Protein AF-A0A7S3HI79-F1 (afdb_monomer_lite)

Organism: NCBI:txid89044

Foldseek 3Di:
DPDDADAEEAEDAFDADPPLVRLVVVLVVVCVVCVVDQKYKYKDFSNDDCVRNNDDDDDPQKDWLCCVAPVPDQQFPDFPVLDPCCVVPPPPCVVVRDGGNRITIIIRHDRDDRDDDDDDSDDPDPVVD

Structure (mmCIF, N/CA/C/O backbone):
data_AF-A0A7S3HI79-F1
#
_entry.id   AF-A0A7S3HI79-F1
#
loop_
_atom_site.group_PDB
_atom_site.id
_atom_site.type_symbol
_atom_site.label_atom_id
_atom_site.label_alt_id
_atom_site.label_comp_id
_atom_site.label_asym_id
_atom_site.label_entity_id
_atom_site.label_seq_id
_atom_site.pdbx_PDB_ins_code
_atom_site.Cartn_x
_atom_site.Cartn_y
_atom_site.Cartn_z
_atom_site.occupancy
_atom_site.B_iso_or_equiv
_atom_site.auth_seq_id
_atom_site.auth_comp_id
_atom_site.auth_asym_id
_atom_site.auth_atom_id
_atom_site.pdbx_PDB_model_num
ATOM 1 N N . PRO A 1 1 ? -26.432 -6.957 21.281 1.00 47.97 1 PRO A N 1
ATOM 2 C CA . PRO A 1 1 ? -24.962 -7.167 21.303 1.00 47.97 1 PRO A CA 1
ATOM 3 C C . PRO A 1 1 ? -24.249 -5.862 20.936 1.00 47.97 1 PRO A C 1
ATOM 5 O O . PRO A 1 1 ? -24.736 -5.187 20.030 1.00 47.97 1 PRO A O 1
ATOM 8 N N . PRO A 1 2 ? -23.160 -5.466 21.616 1.00 68.19 2 PRO A N 1
ATOM 9 C CA . PRO A 1 2 ? -22.319 -4.408 21.069 1.00 68.19 2 PRO A CA 1
ATOM 10 C C . PRO A 1 2 ? -21.862 -4.851 19.670 1.00 68.19 2 PRO A C 1
ATOM 12 O O . PRO A 1 2 ? -21.496 -6.011 19.477 1.00 68.19 2 PRO A O 1
ATOM 15 N N . GLY A 1 3 ? -22.013 -3.969 18.681 1.00 85.12 3 GLY A N 1
ATOM 16 C CA . GLY A 1 3 ? -21.559 -4.230 17.316 1.00 85.12 3 GLY A CA 1
ATOM 17 C C . GLY A 1 3 ? -20.039 -4.382 17.256 1.00 85.12 3 GLY A C 1
ATOM 18 O O . GLY A 1 3 ? -19.339 -4.083 18.224 1.00 85.12 3 GLY A O 1
ATOM 19 N N . LEU A 1 4 ? -19.530 -4.845 16.114 1.00 91.12 4 LEU A N 1
ATOM 20 C CA . LEU A 1 4 ? -18.088 -4.862 15.869 1.00 91.12 4 LEU A CA 1
ATOM 21 C C . LEU A 1 4 ? -17.512 -3.434 15.974 1.00 91.12 4 LEU A C 1
ATOM 23 O O . LEU A 1 4 ? -18.202 -2.482 15.587 1.00 91.12 4 LEU A O 1
ATOM 27 N N . PRO A 1 5 ? -16.274 -3.261 16.476 1.00 93.94 5 PRO A N 1
ATOM 28 C CA . PRO A 1 5 ? -15.607 -1.961 16.487 1.00 93.94 5 PRO A CA 1
ATOM 29 C C . PRO A 1 5 ? -15.560 -1.343 15.078 1.00 93.94 5 PRO A C 1
ATOM 31 O O . PRO A 1 5 ? -15.353 -2.077 14.111 1.00 93.94 5 PRO A O 1
ATOM 34 N N . PRO A 1 6 ? -15.744 -0.021 14.913 1.00 95.12 6 PRO A N 1
ATOM 35 C CA . PRO A 1 6 ? -15.688 0.606 13.595 1.00 95.12 6 PRO A CA 1
ATOM 36 C C . PRO A 1 6 ? -14.347 0.354 12.898 1.00 95.12 6 PRO A C 1
ATOM 38 O O . PRO A 1 6 ? -13.299 0.512 13.515 1.00 95.12 6 PRO A O 1
ATOM 41 N N . LEU A 1 7 ? -14.389 0.018 11.608 1.00 96.62 7 LEU A N 1
ATOM 42 C CA . LEU A 1 7 ? -13.209 -0.159 10.762 1.00 96.62 7 LEU A CA 1
ATOM 43 C C . LEU A 1 7 ? -13.266 0.836 9.602 1.00 96.62 7 LEU A C 1
ATOM 45 O O . LEU A 1 7 ? -14.241 0.862 8.851 1.00 96.62 7 LEU A O 1
ATOM 49 N N . VAL A 1 8 ? -12.230 1.663 9.466 1.00 98.12 8 VAL A N 1
ATOM 50 C CA . VAL A 1 8 ? -12.133 2.661 8.394 1.00 98.12 8 VAL A CA 1
ATOM 51 C C . VAL A 1 8 ? -11.353 2.083 7.221 1.00 98.12 8 VAL A C 1
ATOM 53 O O . VAL A 1 8 ? -10.229 1.618 7.388 1.00 98.12 8 VAL A O 1
ATOM 56 N N . PHE A 1 9 ? -11.925 2.178 6.024 1.00 98.06 9 PHE A N 1
ATOM 57 C CA . PHE A 1 9 ? -11.232 1.881 4.775 1.00 98.06 9 PHE A CA 1
ATOM 58 C C . PHE A 1 9 ? -10.948 3.176 4.025 1.00 98.06 9 PHE A C 1
ATOM 60 O O . PHE A 1 9 ? -11.833 4.018 3.864 1.00 98.06 9 PHE A O 1
ATOM 67 N N . ALA A 1 10 ? -9.715 3.325 3.561 1.00 98.19 10 ALA A N 1
ATOM 68 C CA . ALA A 1 10 ? -9.289 4.433 2.727 1.00 98.19 10 ALA A CA 1
ATOM 69 C C . ALA A 1 10 ? -8.537 3.902 1.513 1.00 98.19 10 ALA A C 1
ATOM 71 O O . ALA A 1 10 ? -7.824 2.901 1.600 1.00 98.19 10 ALA A O 1
ATOM 72 N N . THR A 1 11 ? -8.660 4.611 0.395 1.00 98.50 11 THR A N 1
ATOM 73 C CA . THR A 1 11 ? -7.850 4.330 -0.782 1.00 98.50 11 THR A CA 1
ATOM 74 C C . THR A 1 11 ? -7.342 5.591 -1.448 1.00 98.50 11 THR A C 1
ATOM 76 O O . THR A 1 11 ? -7.931 6.666 -1.321 1.00 98.50 11 THR A O 1
ATOM 79 N N . SER A 1 12 ? -6.214 5.453 -2.129 1.00 97.94 12 SER A N 1
ATOM 80 C CA . SER A 1 12 ? -5.606 6.501 -2.929 1.00 97.94 12 SER A CA 1
ATOM 81 C C . SER A 1 12 ? -4.736 5.889 -4.012 1.00 97.94 12 SER A C 1
ATOM 83 O O . SER A 1 12 ? -4.134 4.839 -3.798 1.00 97.94 12 SER A O 1
ATOM 85 N N . HIS A 1 13 ? -4.603 6.618 -5.111 1.00 98.44 13 HIS A N 1
ATOM 86 C CA . HIS A 1 13 ? -3.525 6.452 -6.069 1.00 98.44 13 HIS A CA 1
ATOM 87 C C . HIS A 1 13 ? -2.565 7.628 -5.845 1.00 98.44 13 HIS A C 1
ATOM 89 O O . HIS A 1 13 ? -2.913 8.772 -6.142 1.00 98.44 13 HIS A O 1
ATOM 95 N N . LEU A 1 14 ? -1.415 7.378 -5.213 1.00 98.00 14 LEU A N 1
ATOM 96 C CA . LEU A 1 14 ? -0.422 8.426 -4.959 1.00 98.00 14 LEU A CA 1
ATOM 97 C C . LEU A 1 14 ? 0.283 8.828 -6.257 1.00 98.00 14 LEU A C 1
ATOM 99 O O . LEU A 1 14 ? 0.314 8.071 -7.223 1.00 98.00 14 LEU A O 1
ATOM 103 N N . GLU A 1 15 ? 0.888 10.012 -6.259 1.00 97.81 15 GLU A N 1
ATOM 104 C CA . GLU A 1 15 ? 1.522 10.592 -7.442 1.00 97.81 15 GLU A CA 1
ATOM 105 C C . GLU A 1 15 ? 2.528 9.630 -8.093 1.00 97.81 15 GLU A C 1
ATOM 107 O O . GLU A 1 15 ? 3.445 9.129 -7.434 1.00 97.81 15 GLU A O 1
ATOM 112 N N . SER A 1 16 ? 2.379 9.400 -9.396 1.00 93.94 16 SER A N 1
ATOM 113 C CA . SER A 1 16 ? 3.208 8.466 -10.160 1.00 93.94 16 SER A CA 1
ATOM 114 C C . SER A 1 16 ? 4.581 9.044 -10.528 1.00 93.94 16 SER A C 1
ATOM 116 O O . SER A 1 16 ? 4.875 10.224 -10.321 1.00 93.94 16 SER A O 1
ATOM 118 N N . LEU A 1 17 ? 5.439 8.203 -11.116 1.00 88.56 17 LEU A N 1
ATOM 119 C CA . LEU A 1 17 ? 6.716 8.599 -11.733 1.00 88.56 17 LEU A CA 1
ATOM 120 C C . LEU A 1 17 ? 7.697 9.293 -10.759 1.00 88.56 17 LEU A C 1
ATOM 122 O O . LEU A 1 17 ? 7.693 9.039 -9.553 1.00 88.56 17 LEU A O 1
ATOM 126 N N . ASP A 1 18 ? 8.589 10.147 -11.270 1.00 86.50 18 ASP A N 1
ATOM 127 C CA . ASP A 1 18 ? 9.662 10.805 -10.510 1.00 86.50 18 ASP A CA 1
ATOM 128 C C . ASP A 1 18 ? 9.157 12.006 -9.679 1.00 86.50 18 ASP A C 1
ATOM 130 O O . ASP A 1 18 ? 9.492 13.178 -9.893 1.00 86.50 18 ASP A O 1
ATOM 134 N N . ARG A 1 19 ? 8.251 11.710 -8.740 1.00 94.12 19 ARG A N 1
ATOM 135 C CA . ARG A 1 19 ? 7.574 12.676 -7.862 1.00 94.12 19 ARG A CA 1
ATOM 136 C C . ARG A 1 19 ? 7.605 12.254 -6.391 1.00 94.12 19 ARG A C 1
ATOM 138 O O . ARG A 1 19 ? 6.689 12.554 -5.628 1.00 94.12 19 ARG A O 1
ATOM 145 N N . ALA A 1 20 ? 8.709 11.650 -5.944 1.00 93.94 20 ALA A N 1
ATOM 146 C CA . ALA A 1 20 ? 8.870 11.135 -4.578 1.00 93.94 20 ALA A CA 1
ATOM 147 C C . ALA A 1 20 ? 8.560 12.164 -3.466 1.00 93.94 20 ALA A C 1
ATOM 149 O O . ALA A 1 20 ? 8.032 11.814 -2.412 1.00 93.94 20 ALA A O 1
ATOM 150 N N . LYS A 1 21 ? 8.860 13.455 -3.684 1.00 94.56 21 LYS A N 1
ATOM 151 C CA . LYS A 1 21 ? 8.504 14.528 -2.733 1.00 94.56 21 LYS A CA 1
ATOM 152 C C . LYS A 1 21 ? 6.989 14.680 -2.573 1.00 94.56 21 LYS A C 1
ATOM 154 O O . LYS A 1 21 ? 6.523 14.756 -1.442 1.00 94.56 21 LYS A O 1
ATOM 159 N N . VAL A 1 22 ? 6.248 14.665 -3.682 1.00 96.56 22 VAL A N 1
ATOM 160 C CA . VAL A 1 22 ? 4.783 14.785 -3.691 1.00 96.56 22 VAL A CA 1
ATOM 161 C C . VAL A 1 22 ? 4.156 13.565 -3.021 1.00 96.56 22 VAL A C 1
ATOM 163 O O . VAL A 1 22 ? 3.331 13.732 -2.127 1.00 96.56 22 VAL A O 1
ATOM 166 N N . ARG A 1 23 ? 4.627 12.349 -3.339 1.00 96.81 23 ARG A N 1
ATOM 167 C CA . ARG A 1 23 ? 4.182 11.127 -2.646 1.00 96.81 23 ARG A CA 1
ATOM 168 C C . ARG A 1 23 ? 4.362 11.221 -1.135 1.00 96.81 23 ARG A C 1
ATOM 170 O O . ARG A 1 23 ? 3.431 10.936 -0.392 1.00 96.81 23 ARG A O 1
ATOM 177 N N . ARG A 1 24 ? 5.525 11.677 -0.651 1.00 95.56 24 ARG A N 1
ATOM 178 C CA . ARG A 1 24 ? 5.762 11.849 0.796 1.00 95.56 24 ARG A CA 1
ATOM 179 C C . ARG A 1 24 ? 4.813 12.860 1.439 1.00 95.56 24 ARG A C 1
ATOM 181 O O . ARG A 1 24 ? 4.388 12.657 2.575 1.00 95.56 24 ARG A O 1
ATOM 188 N N . GLU A 1 25 ? 4.475 13.939 0.740 1.00 96.88 25 GLU A N 1
ATOM 189 C CA . GLU A 1 25 ? 3.500 14.923 1.221 1.00 96.88 25 GLU A CA 1
ATOM 190 C C . GLU A 1 25 ? 2.084 14.340 1.280 1.00 96.88 25 GLU A C 1
ATOM 192 O O . GLU A 1 25 ? 1.418 14.499 2.304 1.00 96.88 25 GLU A O 1
ATOM 197 N N . GLN A 1 26 ? 1.669 13.597 0.250 1.00 97.81 26 GLN A N 1
ATOM 198 C CA . GLN A 1 26 ? 0.389 12.884 0.217 1.00 97.81 26 GLN A CA 1
ATOM 199 C C . GLN A 1 26 ? 0.307 11.816 1.317 1.00 97.81 26 GLN A C 1
ATOM 201 O O . GLN A 1 26 ? -0.702 11.724 2.013 1.00 97.81 26 GLN A O 1
ATOM 206 N N . MET A 1 27 ? 1.388 11.060 1.545 1.00 97.50 27 MET A N 1
ATOM 207 C CA . MET A 1 27 ? 1.493 10.111 2.657 1.00 97.50 27 MET A CA 1
ATOM 208 C C . MET A 1 27 ? 1.311 10.806 4.003 1.00 97.50 27 MET A C 1
ATOM 210 O O . MET A 1 27 ? 0.508 10.369 4.825 1.00 97.50 27 MET A O 1
ATOM 214 N N . ARG A 1 28 ? 2.030 11.913 4.227 1.00 97.38 28 ARG A N 1
ATOM 215 C CA . ARG A 1 28 ? 1.918 12.704 5.458 1.00 97.38 28 ARG A CA 1
A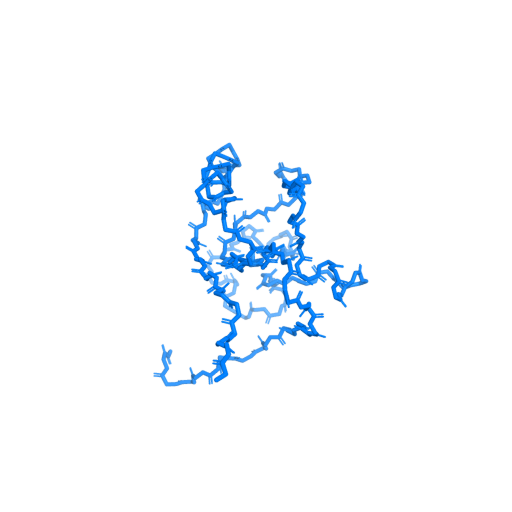TOM 216 C C . ARG A 1 28 ? 0.488 13.197 5.674 1.00 97.38 28 ARG A C 1
ATOM 218 O O . ARG A 1 28 ? -0.008 13.125 6.795 1.00 97.38 28 ARG A O 1
ATOM 225 N N . GLU A 1 29 ? -0.167 13.691 4.627 1.00 97.94 29 GLU A N 1
ATOM 226 C CA . GLU A 1 29 ? -1.557 14.137 4.707 1.00 97.94 29 GLU A CA 1
ATOM 227 C C . GLU A 1 29 ? -2.512 12.977 5.016 1.00 97.94 29 GLU A C 1
ATOM 229 O O . GLU A 1 29 ? -3.325 13.088 5.935 1.00 97.94 29 GLU A O 1
ATOM 234 N N . GLY A 1 30 ? -2.388 11.852 4.309 1.00 97.75 30 GLY A N 1
ATOM 235 C CA . GLY A 1 30 ? -3.234 10.680 4.523 1.00 97.75 30 GLY A CA 1
ATOM 236 C C . GLY A 1 30 ? -3.083 10.101 5.929 1.00 97.75 30 GLY A C 1
ATOM 237 O O . GLY A 1 30 ? -4.081 9.934 6.629 1.00 97.75 30 GLY A O 1
ATOM 238 N N . PHE A 1 31 ? -1.852 9.908 6.415 1.00 98.00 31 PHE A N 1
ATOM 239 C CA . PHE A 1 31 ? -1.624 9.473 7.797 1.00 98.00 31 PHE A CA 1
ATOM 240 C C . PHE A 1 31 ? -2.121 10.491 8.825 1.00 98.00 31 PHE A C 1
ATOM 242 O O . PHE A 1 31 ? -2.642 10.094 9.865 1.00 98.00 31 PHE A O 1
ATOM 249 N N . GLY A 1 32 ? -1.997 11.792 8.547 1.00 97.62 32 GLY A N 1
ATOM 250 C CA . GLY A 1 32 ? -2.531 12.845 9.411 1.00 97.62 32 GLY A CA 1
ATOM 251 C C . GLY A 1 32 ? -4.057 12.792 9.525 1.00 97.62 32 GLY A C 1
ATOM 252 O O . GLY A 1 32 ? -4.594 12.900 10.625 1.00 97.62 32 GLY A O 1
ATOM 253 N N . ARG A 1 33 ? -4.756 12.571 8.405 1.00 96.94 33 ARG A N 1
ATOM 254 C CA . ARG A 1 33 ? -6.225 12.467 8.355 1.00 96.94 33 ARG A CA 1
ATOM 255 C C . ARG A 1 33 ? -6.744 11.179 8.991 1.00 96.94 33 ARG A C 1
ATOM 257 O O . ARG A 1 33 ? -7.748 11.210 9.694 1.00 96.94 33 ARG A O 1
ATOM 264 N N . LEU A 1 34 ? -6.068 10.058 8.748 1.00 97.88 34 LEU A N 1
ATOM 265 C CA . LEU A 1 34 ? -6.492 8.732 9.207 1.00 97.88 34 LEU A CA 1
ATOM 266 C C . LEU A 1 34 ? -6.008 8.401 10.625 1.00 97.88 34 LEU A C 1
ATOM 268 O O . LEU A 1 34 ? -6.541 7.506 11.275 1.00 97.88 34 LEU A O 1
ATOM 272 N N . GLY A 1 35 ? -5.001 9.118 11.127 1.00 94.38 35 GLY A N 1
ATOM 273 C CA . GLY A 1 35 ? -4.317 8.802 12.378 1.00 94.38 35 GLY A CA 1
ATOM 274 C C . GLY A 1 35 ? -5.188 8.869 13.635 1.00 94.38 35 GLY A C 1
ATOM 275 O O . GLY A 1 35 ? -4.813 8.264 14.640 1.00 94.38 35 GLY A O 1
ATOM 276 N N . THR A 1 36 ? -6.337 9.549 13.596 1.00 94.62 36 THR A N 1
ATOM 277 C CA . THR A 1 36 ? -7.280 9.651 14.726 1.00 94.62 36 THR A CA 1
ATOM 278 C C . THR A 1 36 ? -8.158 8.411 14.898 1.00 94.62 36 THR A C 1
ATOM 280 O O . THR A 1 36 ? -8.631 8.162 16.004 1.00 94.62 36 THR A O 1
ATOM 283 N N . ALA A 1 37 ? -8.348 7.608 13.849 1.00 96.75 37 ALA A N 1
ATOM 284 C CA . ALA A 1 37 ? -9.099 6.360 13.934 1.00 96.75 37 ALA A CA 1
ATOM 285 C C . ALA A 1 37 ? -8.269 5.252 14.610 1.00 96.75 37 ALA A C 1
ATOM 287 O O . ALA A 1 37 ? -7.035 5.250 14.555 1.0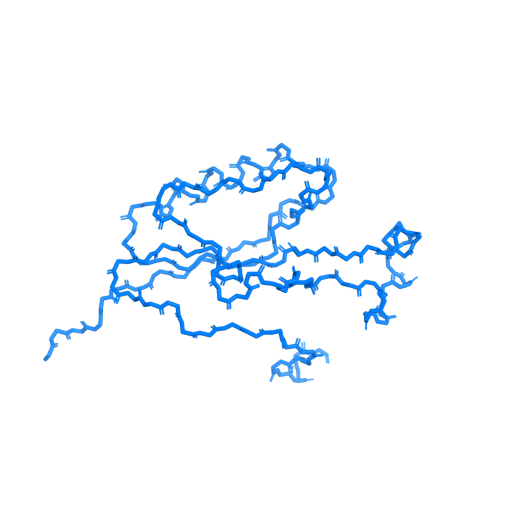0 96.75 37 ALA A O 1
ATOM 288 N N . HIS A 1 38 ? -8.947 4.320 15.285 1.00 96.19 38 HIS A N 1
ATOM 289 C CA . HIS A 1 38 ? -8.302 3.209 15.996 1.00 96.19 38 HIS A CA 1
ATOM 290 C C . HIS A 1 38 ? -7.961 2.041 15.069 1.00 96.19 38 HIS A C 1
ATOM 292 O O . HIS A 1 38 ? -6.859 1.503 15.161 1.00 96.19 38 HIS A O 1
ATOM 298 N N . ASP A 1 39 ? -8.879 1.712 14.161 1.00 98.06 39 ASP A N 1
ATOM 299 C CA . ASP A 1 39 ? -8.761 0.612 13.213 1.00 98.06 39 ASP A CA 1
ATOM 300 C C . ASP A 1 39 ? -8.928 1.149 11.788 1.00 98.06 39 ASP A C 1
ATOM 302 O O . ASP A 1 39 ? -9.981 1.685 11.426 1.00 98.06 39 ASP A O 1
ATOM 306 N N . VAL A 1 40 ? -7.867 1.046 10.989 1.00 98.56 40 VAL A N 1
ATOM 307 C CA . VAL A 1 40 ? -7.789 1.593 9.635 1.00 98.56 40 VAL A CA 1
ATOM 308 C C . VAL A 1 40 ? -7.072 0.628 8.706 1.00 98.56 40 VAL A C 1
ATOM 310 O O . VAL A 1 40 ? -5.991 0.136 9.028 1.00 98.56 40 VAL A O 1
ATOM 313 N N . VAL A 1 41 ? -7.631 0.448 7.514 1.00 98.50 41 VAL A N 1
ATOM 314 C CA . VAL A 1 41 ? -6.941 -0.100 6.347 1.00 98.50 41 VAL A CA 1
ATOM 315 C C . VAL A 1 41 ? -6.848 1.004 5.301 1.00 98.50 41 VAL A C 1
ATOM 317 O O . VAL A 1 41 ? -7.864 1.464 4.783 1.00 98.50 41 VAL A O 1
ATOM 320 N N . TRP A 1 42 ? -5.630 1.432 4.987 1.00 98.62 42 TRP A N 1
ATOM 321 C CA . TRP A 1 42 ? -5.359 2.305 3.851 1.00 98.62 42 TRP A CA 1
ATOM 322 C C . TRP A 1 42 ? -4.646 1.508 2.765 1.00 98.62 42 TRP A C 1
ATOM 324 O O . TRP A 1 42 ? -3.544 1.008 2.990 1.00 98.62 42 TRP A O 1
ATOM 334 N N . CYS A 1 43 ? -5.279 1.365 1.602 1.00 98.25 43 CYS A N 1
ATOM 335 C CA . CYS A 1 43 ? -4.742 0.574 0.502 1.00 98.25 43 CYS A CA 1
ATOM 336 C C . CYS A 1 43 ? -4.840 1.256 -0.863 1.00 98.25 43 CYS A C 1
ATOM 338 O O . CYS A 1 43 ? -5.654 2.151 -1.074 1.00 98.25 43 CYS A O 1
ATOM 340 N N . GLY A 1 44 ? -4.015 0.816 -1.805 1.00 98.06 44 GLY A N 1
ATOM 341 C CA . GLY A 1 44 ? -4.027 1.289 -3.188 1.00 98.06 44 GLY A CA 1
ATOM 342 C C . GLY A 1 44 ? -2.624 1.423 -3.759 1.00 98.06 44 GLY A C 1
ATOM 343 O O . GLY A 1 44 ? -1.641 1.066 -3.100 1.00 98.06 44 GLY A O 1
ATOM 344 N N . ASP A 1 45 ? -2.558 1.961 -4.972 1.00 98.25 45 ASP A N 1
ATOM 345 C CA . ASP A 1 45 ? -1.309 2.210 -5.678 1.00 98.25 45 ASP A CA 1
ATOM 346 C C . ASP A 1 45 ? -0.563 3.383 -5.028 1.00 98.25 45 ASP A C 1
ATOM 348 O O . ASP A 1 45 ? -0.960 4.552 -5.093 1.00 98.25 45 ASP A O 1
ATOM 352 N N . THR A 1 46 ? 0.540 3.063 -4.361 1.00 98.00 46 THR A N 1
ATOM 353 C CA . THR A 1 46 ? 1.391 4.062 -3.721 1.00 98.00 46 THR A CA 1
ATOM 354 C C . THR A 1 46 ? 2.397 4.681 -4.683 1.00 98.00 46 THR A C 1
ATOM 356 O O . THR A 1 46 ? 3.005 5.690 -4.336 1.00 98.00 46 THR A O 1
ATOM 359 N N . ASN A 1 47 ? 2.631 4.086 -5.854 1.00 97.50 47 ASN A N 1
ATOM 360 C CA . ASN A 1 47 ? 3.714 4.435 -6.772 1.00 97.50 47 ASN A CA 1
ATOM 361 C C . ASN A 1 47 ? 5.112 4.508 -6.119 1.00 97.50 47 ASN A C 1
ATOM 363 O O . ASN A 1 47 ? 6.055 5.050 -6.702 1.00 97.50 47 ASN A O 1
ATOM 367 N N . ILE A 1 48 ? 5.278 3.971 -4.904 1.00 96.38 48 ILE A N 1
ATOM 368 C CA . ILE A 1 48 ? 6.544 4.022 -4.177 1.00 96.38 48 ILE A CA 1
ATOM 369 C C . ILE A 1 48 ? 7.471 2.947 -4.724 1.00 96.38 48 ILE A C 1
ATOM 371 O O . ILE A 1 48 ? 7.218 1.746 -4.596 1.00 96.38 48 ILE A O 1
ATOM 375 N N . ASN A 1 49 ? 8.603 3.394 -5.252 1.00 93.69 49 ASN A N 1
ATOM 376 C CA . ASN A 1 49 ? 9.745 2.543 -5.535 1.00 93.69 49 ASN A CA 1
ATOM 377 C C . ASN A 1 49 ? 10.829 2.829 -4.491 1.00 93.69 49 ASN A C 1
ATOM 379 O O . ASN A 1 49 ? 11.506 3.846 -4.564 1.00 93.69 49 ASN A O 1
ATOM 383 N N . GLU A 1 50 ? 11.023 1.934 -3.521 1.00 92.25 50 GLU A N 1
ATOM 384 C CA . GLU A 1 50 ? 11.970 2.161 -2.414 1.00 92.25 50 GLU A CA 1
ATOM 385 C C . GLU A 1 50 ? 13.438 2.222 -2.865 1.00 92.25 50 GLU A C 1
ATOM 387 O O . GLU A 1 50 ? 14.275 2.770 -2.148 1.00 92.25 50 GLU A O 1
ATOM 392 N N . GLY A 1 51 ? 13.751 1.728 -4.069 1.00 89.88 51 GLY A N 1
ATOM 393 C CA . GLY A 1 51 ? 15.071 1.884 -4.680 1.00 89.88 51 GLY A CA 1
ATOM 394 C C . GLY A 1 51 ? 15.377 3.326 -5.101 1.00 89.88 51 GLY A C 1
ATOM 395 O O . GLY A 1 51 ? 16.536 3.733 -5.062 1.00 89.88 51 GLY A O 1
ATOM 396 N N . THR A 1 52 ? 14.357 4.110 -5.467 1.00 88.94 52 THR A N 1
ATOM 397 C CA . THR A 1 52 ? 14.500 5.524 -5.871 1.00 88.94 52 THR A CA 1
ATOM 398 C C . THR A 1 52 ? 14.031 6.496 -4.793 1.00 88.94 52 THR A C 1
ATOM 400 O O . THR A 1 52 ? 14.613 7.564 -4.611 1.00 88.94 52 THR A O 1
ATOM 403 N N . ASP A 1 53 ? 12.988 6.128 -4.055 1.00 91.75 53 ASP A N 1
ATOM 404 C CA . ASP A 1 53 ? 12.311 6.987 -3.085 1.00 91.75 53 ASP A CA 1
ATOM 405 C C . ASP A 1 53 ? 12.930 6.892 -1.685 1.00 91.75 53 ASP A C 1
ATOM 407 O O . ASP A 1 53 ? 12.704 7.778 -0.851 1.00 91.75 53 ASP A O 1
ATOM 411 N N . GLY A 1 54 ? 13.716 5.838 -1.445 1.00 90.44 54 GLY A N 1
ATOM 412 C CA . GLY A 1 54 ? 14.180 5.423 -0.128 1.00 90.44 54 GLY A CA 1
ATOM 413 C C . GLY A 1 54 ? 13.154 4.556 0.616 1.00 90.44 54 GLY A C 1
ATOM 414 O O . GLY A 1 54 ? 12.056 4.310 0.117 1.00 90.44 54 GLY A O 1
ATOM 415 N N . PRO A 1 55 ? 13.501 4.075 1.821 1.00 90.62 55 PRO A N 1
ATOM 416 C CA . PRO A 1 55 ? 12.647 3.178 2.592 1.00 90.62 55 PRO A CA 1
ATOM 417 C C . PRO A 1 55 ? 11.346 3.854 3.040 1.00 90.62 55 PRO A C 1
ATOM 419 O O . PRO A 1 55 ? 11.341 4.994 3.519 1.00 90.62 55 PRO A O 1
ATOM 422 N N . THR A 1 56 ? 10.242 3.114 2.965 1.00 91.44 56 THR A N 1
ATOM 423 C CA . THR A 1 56 ? 8.936 3.580 3.437 1.00 91.44 56 THR A CA 1
ATOM 424 C C . THR A 1 56 ? 8.906 3.591 4.960 1.00 91.44 56 THR A C 1
ATOM 426 O O . THR A 1 56 ? 8.975 2.548 5.605 1.00 91.44 56 THR A O 1
ATOM 429 N N . SER A 1 57 ? 8.775 4.776 5.555 1.00 92.19 57 SER A N 1
ATOM 430 C CA . SER A 1 57 ? 8.648 4.932 7.008 1.00 92.19 57 SER A CA 1
ATOM 431 C C . SER A 1 57 ? 7.190 5.162 7.395 1.00 92.19 57 SER A C 1
ATOM 433 O O . SER A 1 57 ? 6.603 6.181 7.029 1.00 92.19 57 SER A O 1
ATOM 435 N N . LEU A 1 58 ? 6.612 4.217 8.137 1.00 97.00 58 LEU A N 1
ATOM 436 C CA . LEU A 1 58 ? 5.245 4.316 8.645 1.00 97.00 58 LEU A CA 1
ATOM 437 C C . LEU A 1 58 ? 5.230 4.959 10.043 1.00 97.00 58 LEU A C 1
ATOM 439 O O . LEU A 1 58 ? 6.151 4.724 10.831 1.00 97.00 58 LEU A O 1
ATOM 443 N N . PRO A 1 59 ? 4.205 5.762 10.386 1.00 97.06 59 PRO A N 1
ATOM 444 C CA . PRO A 1 59 ? 4.041 6.272 11.744 1.00 97.06 59 PRO A CA 1
ATOM 445 C C . PRO A 1 59 ? 3.830 5.145 12.765 1.00 97.06 59 PRO A C 1
ATOM 447 O O . PRO A 1 59 ? 3.379 4.053 12.426 1.00 97.06 59 PRO A O 1
ATOM 450 N N . SER A 1 60 ? 4.083 5.431 14.044 1.00 95.88 60 SER A N 1
ATOM 451 C CA . SER A 1 60 ? 3.848 4.464 15.126 1.00 95.88 60 SER A CA 1
ATOM 452 C C . SER A 1 60 ? 2.407 3.932 15.128 1.00 95.88 60 SER A C 1
ATOM 454 O O . SER A 1 60 ? 1.451 4.686 14.931 1.00 95.88 60 SER A O 1
ATOM 456 N N . GLY A 1 61 ? 2.262 2.625 15.355 1.00 95.75 61 GLY A N 1
ATOM 457 C CA . GLY A 1 61 ? 0.980 1.915 15.342 1.00 95.75 61 GLY A CA 1
ATOM 458 C C . GLY A 1 61 ? 0.476 1.522 13.951 1.00 95.75 61 GLY A C 1
ATOM 459 O O . GLY A 1 61 ? -0.506 0.790 13.866 1.00 95.75 61 GLY A O 1
ATOM 460 N N . TRP A 1 62 ? 1.137 1.969 12.880 1.00 98.25 62 TRP A N 1
ATOM 461 C CA . TRP A 1 62 ? 0.886 1.493 11.523 1.00 98.25 62 TRP A CA 1
ATOM 462 C C . TRP A 1 62 ? 1.876 0.394 11.140 1.00 98.25 62 TRP A C 1
ATOM 464 O O . TRP A 1 62 ? 3.040 0.421 11.538 1.00 98.25 62 TRP A O 1
ATOM 474 N N . GLN A 1 63 ? 1.425 -0.544 10.317 1.00 97.88 63 GLN A N 1
ATOM 475 C CA . GLN A 1 63 ? 2.249 -1.607 9.754 1.00 97.88 63 GLN A CA 1
ATOM 476 C C . GLN A 1 63 ? 1.878 -1.883 8.296 1.00 97.88 63 GLN A C 1
ATOM 478 O O . GLN A 1 63 ? 0.737 -1.681 7.883 1.00 97.88 63 GLN A O 1
ATOM 483 N N . ASP A 1 64 ? 2.843 -2.360 7.515 1.00 98.19 64 ASP A N 1
ATOM 484 C CA . ASP A 1 64 ? 2.613 -2.866 6.161 1.00 98.19 64 ASP A CA 1
ATOM 485 C C . ASP A 1 64 ? 2.128 -4.319 6.254 1.00 98.19 64 ASP A C 1
ATOM 487 O O . ASP A 1 64 ? 2.824 -5.175 6.805 1.00 98.19 64 ASP A O 1
ATOM 491 N N . ALA A 1 65 ? 0.922 -4.595 5.753 1.00 98.31 65 ALA A N 1
ATOM 492 C CA . ALA A 1 65 ? 0.305 -5.909 5.888 1.00 98.31 65 ALA A CA 1
ATOM 493 C C . ALA A 1 65 ? 1.070 -7.007 5.139 1.00 98.31 65 ALA A C 1
ATOM 495 O O . ALA A 1 65 ? 1.141 -8.134 5.632 1.00 98.31 65 ALA A O 1
ATOM 496 N N . TRP A 1 66 ? 1.674 -6.680 3.990 1.00 98.19 66 TRP A N 1
ATOM 497 C CA . TRP A 1 66 ? 2.477 -7.640 3.239 1.00 98.19 66 TRP A CA 1
ATOM 498 C C . TRP A 1 66 ? 3.731 -8.003 4.025 1.00 98.19 66 TRP A C 1
ATOM 500 O O . TRP A 1 66 ? 3.973 -9.176 4.284 1.00 98.19 66 TRP A O 1
ATOM 510 N N . THR A 1 67 ? 4.484 -7.008 4.498 1.00 96.88 67 THR A N 1
ATOM 511 C CA . THR A 1 67 ? 5.692 -7.261 5.297 1.00 96.88 67 THR A CA 1
ATOM 512 C C . THR A 1 67 ? 5.380 -8.012 6.595 1.00 96.88 67 THR A C 1
ATOM 514 O O . THR A 1 67 ? 6.167 -8.856 7.013 1.00 96.88 67 THR A O 1
ATOM 517 N N . ALA A 1 68 ? 4.235 -7.742 7.229 1.00 97.69 68 ALA A N 1
ATOM 518 C CA . ALA A 1 68 ? 3.834 -8.413 8.465 1.00 97.69 68 ALA A CA 1
ATOM 519 C C . ALA A 1 68 ? 3.487 -9.899 8.261 1.00 97.69 68 ALA A C 1
ATOM 521 O O . ALA A 1 68 ? 3.846 -10.732 9.091 1.00 97.69 68 ALA A O 1
ATOM 522 N N . LEU A 1 69 ? 2.786 -10.237 7.175 1.00 98.44 69 LEU A N 1
ATOM 523 C CA . LEU A 1 69 ? 2.276 -11.593 6.932 1.00 98.44 69 LEU A CA 1
ATOM 524 C C . LEU A 1 69 ? 3.179 -12.439 6.025 1.00 98.44 69 LEU A C 1
ATOM 526 O O . LEU A 1 69 ? 3.167 -13.664 6.117 1.00 98.44 69 LEU A O 1
ATOM 530 N N . ARG A 1 70 ? 3.951 -11.797 5.145 1.00 97.88 70 ARG A N 1
ATOM 531 C CA . ARG A 1 70 ? 4.799 -12.408 4.111 1.00 97.88 70 ARG A CA 1
ATOM 532 C C . ARG A 1 70 ? 6.221 -11.813 4.121 1.00 97.88 70 ARG A C 1
ATOM 534 O O . ARG A 1 70 ? 6.718 -11.411 3.072 1.00 97.88 70 ARG A O 1
ATOM 541 N N . PRO A 1 71 ? 6.927 -11.763 5.270 1.00 96.44 71 PRO A N 1
ATOM 542 C CA . PRO A 1 71 ? 8.207 -11.048 5.396 1.00 96.44 71 PRO A CA 1
ATOM 543 C C . PRO A 1 71 ? 9.331 -11.573 4.489 1.00 96.44 71 PRO A C 1
ATOM 545 O O . PRO A 1 71 ? 10.317 -10.875 4.281 1.00 96.44 71 PRO A O 1
ATOM 548 N N . GLN A 1 72 ? 9.203 -12.801 3.977 1.00 96.50 72 GLN A N 1
ATOM 549 C CA . GLN A 1 72 ? 10.192 -13.439 3.100 1.00 96.50 72 GLN A CA 1
ATOM 550 C C . GLN A 1 72 ? 9.856 -13.301 1.606 1.00 96.50 72 GLN A C 1
ATOM 552 O O . GLN A 1 72 ? 10.622 -13.756 0.761 1.00 96.50 72 GLN A O 1
ATOM 557 N N . GLU A 1 73 ? 8.714 -12.699 1.265 1.00 95.62 73 GLU A N 1
ATOM 558 C CA . GLU A 1 73 ? 8.244 -12.557 -0.112 1.00 95.62 73 GLU A CA 1
ATOM 559 C C . GLU A 1 73 ? 8.287 -11.082 -0.534 1.00 95.62 73 GLU A C 1
ATOM 561 O O . GLU A 1 73 ? 7.835 -10.205 0.199 1.00 95.62 73 GLU A O 1
ATOM 566 N N . GLY A 1 74 ? 8.781 -10.792 -1.742 1.00 92.00 74 GLY A N 1
ATOM 567 C CA . GLY A 1 74 ? 8.914 -9.410 -2.228 1.00 92.00 74 GLY A CA 1
ATOM 568 C C . GLY A 1 74 ? 7.582 -8.686 -2.475 1.00 92.00 74 GLY A C 1
ATOM 569 O O . GLY A 1 74 ? 7.530 -7.461 -2.385 1.00 92.00 74 GLY A O 1
ATOM 570 N N . GLY A 1 75 ? 6.508 -9.432 -2.764 1.00 94.69 75 GLY A N 1
ATOM 571 C CA . GLY A 1 75 ? 5.161 -8.883 -2.956 1.00 94.69 75 GLY A CA 1
ATOM 572 C C . GLY A 1 75 ? 5.010 -7.958 -4.155 1.00 94.69 75 GLY A C 1
ATOM 573 O O . GLY A 1 75 ? 4.265 -6.991 -4.075 1.00 94.69 75 GLY A O 1
ATOM 574 N N . TYR A 1 76 ? 5.746 -8.198 -5.240 1.00 94.69 76 TYR A N 1
ATOM 575 C CA . TYR A 1 76 ? 5.729 -7.334 -6.421 1.00 94.69 76 TYR A CA 1
ATOM 576 C C . TYR A 1 76 ? 4.351 -7.344 -7.092 1.00 94.69 76 TYR A C 1
ATOM 578 O O . TYR A 1 76 ? 3.962 -8.343 -7.692 1.00 94.69 76 TYR A O 1
ATOM 586 N N . THR A 1 77 ? 3.626 -6.233 -6.972 1.00 94.69 77 THR A N 1
ATOM 587 C CA . THR A 1 77 ? 2.322 -6.012 -7.622 1.00 94.69 77 THR A CA 1
ATOM 588 C C . THR A 1 77 ? 2.491 -5.477 -9.044 1.00 94.69 77 THR A C 1
ATOM 590 O O . THR A 1 77 ? 1.582 -5.555 -9.861 1.00 94.69 77 THR A O 1
ATOM 593 N N . PHE A 1 78 ? 3.697 -5.003 -9.361 1.00 92.81 78 PHE A N 1
ATOM 594 C CA . PHE A 1 78 ? 4.147 -4.644 -10.691 1.00 92.81 78 PHE A CA 1
ATOM 595 C C . PHE A 1 78 ? 5.385 -5.473 -11.037 1.00 92.81 78 PHE A C 1
ATOM 597 O O . PHE A 1 78 ? 6.451 -5.299 -10.443 1.00 92.81 78 PHE A O 1
ATOM 604 N N . ASP A 1 79 ? 5.244 -6.398 -11.982 1.00 92.12 79 ASP A N 1
ATOM 605 C CA . ASP A 1 79 ? 6.311 -7.304 -12.410 1.00 92.12 79 ASP A CA 1
ATOM 606 C C . ASP A 1 79 ? 6.287 -7.428 -13.938 1.00 92.12 79 ASP A C 1
ATOM 608 O O . ASP A 1 79 ? 5.385 -8.044 -14.511 1.00 92.12 79 ASP A O 1
ATOM 612 N N . VAL A 1 80 ? 7.269 -6.820 -14.606 1.00 90.00 80 VAL A N 1
ATOM 613 C CA . VAL A 1 80 ? 7.316 -6.779 -16.078 1.00 90.00 80 VAL A CA 1
ATOM 614 C C . VAL A 1 80 ? 7.594 -8.131 -16.722 1.00 90.00 80 VAL A C 1
ATOM 616 O O . VAL A 1 80 ? 7.323 -8.298 -17.906 1.00 90.00 80 VAL A O 1
ATOM 619 N N . GLU A 1 81 ? 8.148 -9.088 -15.975 1.00 86.56 81 GLU A N 1
ATOM 620 C CA . GLU A 1 81 ? 8.398 -10.435 -16.492 1.00 86.56 81 GLU A CA 1
ATOM 621 C C . GLU A 1 81 ? 7.126 -11.295 -16.429 1.00 86.56 81 GLU A C 1
ATOM 623 O O . GLU A 1 8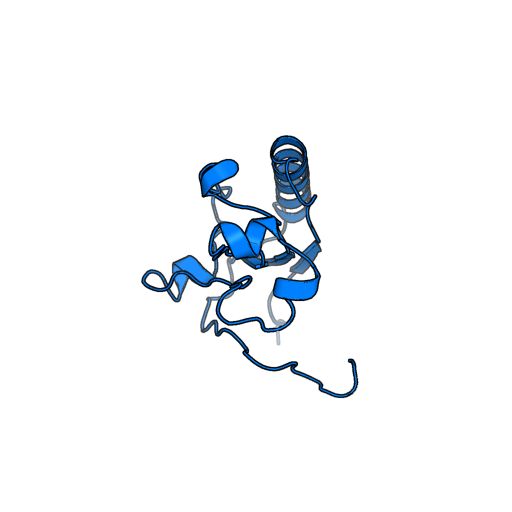1 ? 7.004 -12.250 -17.194 1.00 86.56 81 GLU A O 1
ATOM 628 N N . ARG A 1 82 ? 6.165 -10.949 -15.556 1.00 85.56 82 ARG A N 1
ATOM 629 C CA . ARG A 1 82 ? 4.877 -11.656 -15.421 1.00 85.56 82 ARG A CA 1
ATOM 630 C C . ARG A 1 82 ? 3.723 -10.976 -16.162 1.00 85.56 82 ARG A C 1
ATOM 632 O O . ARG A 1 82 ? 2.796 -11.664 -16.571 1.00 85.56 82 ARG A O 1
ATOM 639 N N . ASN A 1 83 ? 3.750 -9.652 -16.319 1.00 83.50 83 ASN A N 1
ATOM 640 C CA . ASN A 1 83 ? 2.672 -8.900 -16.961 1.00 83.50 83 ASN A CA 1
ATOM 641 C C . ASN A 1 83 ? 2.942 -8.692 -18.462 1.00 83.50 83 ASN A C 1
ATOM 643 O O . ASN A 1 83 ? 3.733 -7.834 -18.860 1.00 83.50 83 ASN A O 1
ATOM 647 N N . GLU A 1 84 ? 2.218 -9.442 -19.295 1.00 83.44 84 GLU A N 1
ATOM 648 C CA . GLU A 1 84 ? 2.343 -9.442 -20.760 1.00 83.44 84 GLU A CA 1
ATOM 649 C C . GLU A 1 84 ? 1.995 -8.099 -21.425 1.00 83.44 84 GLU A C 1
ATOM 651 O O . GLU A 1 84 ? 2.394 -7.854 -22.563 1.00 83.44 84 GLU A O 1
ATOM 656 N N . MET A 1 85 ? 1.298 -7.198 -20.724 1.00 82.69 85 MET A N 1
ATOM 657 C CA . MET A 1 85 ? 0.940 -5.881 -21.257 1.00 82.69 85 MET A CA 1
ATOM 658 C C . MET A 1 85 ? 2.096 -4.875 -21.168 1.00 82.69 85 MET A C 1
ATOM 660 O O . MET A 1 85 ? 2.114 -3.893 -21.909 1.00 82.69 85 MET A O 1
ATOM 664 N N . MET A 1 86 ? 3.080 -5.099 -20.292 1.00 85.25 86 MET A N 1
ATOM 665 C CA . MET A 1 86 ? 4.140 -4.121 -20.009 1.00 85.25 86 MET A CA 1
ATOM 666 C C . MET A 1 86 ? 5.004 -3.723 -21.215 1.00 85.25 86 MET A C 1
ATOM 668 O O . MET A 1 86 ? 5.268 -2.525 -21.364 1.00 85.25 86 MET A O 1
ATOM 672 N N . PRO A 1 87 ? 5.390 -4.645 -22.122 1.00 83.50 87 PRO A N 1
ATOM 673 C CA . PRO A 1 87 ? 6.098 -4.303 -23.357 1.00 83.50 87 PRO A CA 1
ATOM 674 C C . PRO A 1 87 ? 5.407 -3.254 -24.236 1.00 83.50 87 PRO A C 1
ATOM 676 O O . PRO A 1 87 ? 6.078 -2.609 -25.038 1.00 83.50 87 PRO A O 1
ATOM 679 N N . LEU A 1 88 ? 4.090 -3.071 -24.096 1.00 84.06 88 LEU A N 1
ATOM 680 C CA . LEU A 1 88 ? 3.310 -2.131 -24.901 1.00 84.06 88 LEU A CA 1
ATOM 681 C C . LEU A 1 88 ? 3.279 -0.709 -24.322 1.00 84.06 88 LEU A C 1
ATOM 683 O O . LEU A 1 88 ? 3.012 0.232 -25.068 1.00 84.06 88 LEU A O 1
ATOM 687 N N . PHE A 1 89 ? 3.537 -0.541 -23.021 1.00 82.56 89 PHE A N 1
ATOM 688 C CA . PHE A 1 89 ? 3.257 0.716 -22.315 1.00 82.56 89 PHE A CA 1
ATOM 689 C C . PHE A 1 89 ? 4.458 1.330 -21.595 1.00 82.56 89 PHE A C 1
ATOM 691 O O . PHE A 1 89 ? 4.478 2.546 -21.415 1.00 82.56 89 PHE A O 1
ATOM 698 N N . ASP A 1 90 ? 5.466 0.541 -21.208 1.00 84.75 90 ASP A N 1
ATOM 699 C CA . ASP A 1 90 ? 6.585 1.054 -20.413 1.00 84.75 90 ASP A CA 1
ATOM 700 C C . ASP A 1 90 ? 7.928 0.418 -20.802 1.00 84.75 90 ASP A C 1
ATOM 702 O O . ASP A 1 90 ? 8.379 -0.589 -20.250 1.00 84.75 90 ASP A O 1
ATOM 706 N N . GLY A 1 91 ? 8.602 1.050 -21.766 1.00 87.25 91 GLY A N 1
ATOM 707 C CA . GLY A 1 91 ? 9.920 0.614 -22.225 1.00 87.25 91 GLY A CA 1
ATOM 708 C C . GLY A 1 91 ? 11.009 0.721 -21.154 1.00 87.25 91 GLY A C 1
ATOM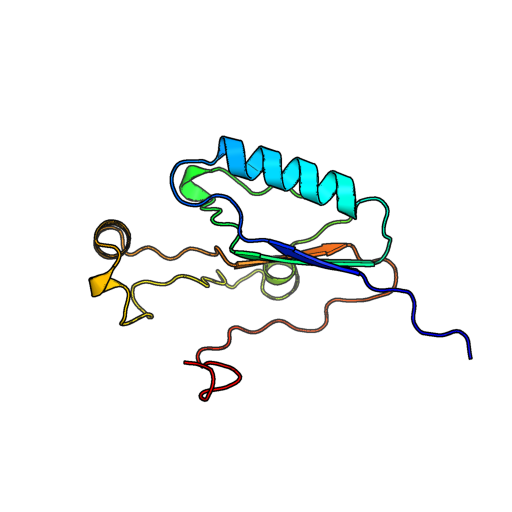 709 O O . GLY A 1 91 ? 11.938 -0.089 -21.156 1.00 87.25 91 GLY A O 1
ATOM 710 N N . TRP A 1 92 ? 10.896 1.670 -20.215 1.00 88.94 92 TRP A N 1
ATOM 711 C CA . TRP A 1 92 ? 11.859 1.789 -19.119 1.00 88.94 92 TRP A CA 1
ATOM 712 C C . TRP A 1 92 ? 11.744 0.589 -18.183 1.00 88.94 92 TRP A C 1
ATOM 714 O O . TRP A 1 92 ? 12.756 -0.039 -17.863 1.00 88.94 92 TRP A O 1
ATOM 724 N N . ALA A 1 93 ? 10.521 0.241 -17.785 1.00 88.56 93 ALA A N 1
ATOM 725 C CA . ALA A 1 93 ? 10.275 -0.872 -16.882 1.00 88.56 93 ALA A CA 1
ATOM 726 C C . ALA A 1 93 ? 10.763 -2.195 -17.491 1.00 88.56 93 ALA A C 1
ATOM 728 O O . ALA A 1 93 ? 11.434 -2.975 -16.813 1.00 88.56 93 ALA A O 1
ATOM 729 N N . VAL A 1 94 ? 10.511 -2.406 -18.787 1.00 89.50 94 VAL A N 1
ATOM 730 C CA . VAL A 1 94 ? 10.977 -3.583 -19.539 1.00 89.50 94 VAL A CA 1
ATOM 731 C C . VAL A 1 94 ? 12.504 -3.636 -19.597 1.00 89.50 94 VAL A C 1
ATOM 733 O O . VAL A 1 94 ? 13.094 -4.661 -19.257 1.00 89.50 94 VAL A O 1
ATOM 736 N N . GLN A 1 95 ? 13.162 -2.532 -19.969 1.00 92.88 95 GLN A N 1
ATOM 737 C CA . GLN A 1 95 ? 14.625 -2.466 -20.050 1.00 92.88 95 GLN A CA 1
ATOM 738 C C . GLN A 1 95 ? 15.292 -2.772 -18.702 1.00 92.88 95 GLN A C 1
ATOM 740 O O . GLN A 1 95 ? 16.351 -3.400 -18.663 1.00 92.88 95 GLN A O 1
ATOM 745 N N . ASN A 1 96 ? 14.678 -2.339 -17.601 1.00 89.75 96 ASN A N 1
ATOM 746 C CA . ASN A 1 96 ? 15.224 -2.490 -16.255 1.00 89.75 96 ASN A CA 1
ATOM 747 C C . ASN A 1 96 ? 14.732 -3.749 -15.527 1.00 89.75 96 ASN A C 1
ATOM 749 O O . ASN A 1 96 ? 15.082 -3.928 -14.362 1.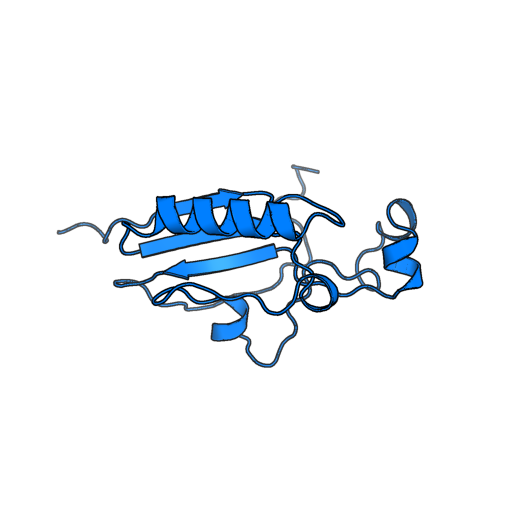00 89.75 96 ASN A O 1
ATOM 753 N N . LYS A 1 97 ? 13.941 -4.617 -16.180 1.00 91.75 97 LYS A N 1
ATOM 754 C CA . LYS A 1 97 ? 13.321 -5.801 -15.553 1.00 91.75 97 LYS A CA 1
ATOM 755 C C . LYS A 1 97 ? 12.629 -5.443 -14.231 1.00 91.75 97 LYS A C 1
ATOM 757 O O . LYS A 1 97 ? 12.858 -6.072 -13.198 1.00 91.75 97 LYS A O 1
ATOM 762 N N . ALA A 1 98 ? 11.851 -4.363 -14.248 1.00 91.69 98 ALA A N 1
ATOM 763 C CA . ALA A 1 98 ? 11.289 -3.776 -13.043 1.00 91.69 98 ALA A CA 1
ATOM 764 C C . ALA A 1 98 ? 10.348 -4.748 -12.310 1.00 91.69 98 ALA A C 1
ATOM 766 O O . ALA A 1 98 ? 9.398 -5.285 -12.880 1.00 91.69 98 ALA A O 1
ATOM 767 N N . ARG A 1 99 ? 10.612 -4.926 -11.012 1.00 94.06 99 ARG A N 1
ATOM 768 C CA . ARG A 1 99 ? 9.770 -5.665 -10.066 1.00 94.06 99 ARG A CA 1
ATOM 769 C C . ARG A 1 99 ? 9.563 -4.784 -8.844 1.00 94.06 99 ARG A C 1
ATOM 771 O O . ARG A 1 99 ? 10.488 -4.585 -8.056 1.00 94.06 99 ARG A O 1
ATOM 778 N N . ILE A 1 100 ? 8.386 -4.179 -8.738 1.00 94.25 100 ILE A N 1
ATOM 779 C CA . ILE A 1 100 ? 8.092 -3.115 -7.777 1.00 94.25 100 ILE A CA 1
ATOM 780 C C . ILE A 1 100 ? 6.786 -3.437 -7.049 1.00 94.25 100 ILE A C 1
ATOM 782 O O . ILE A 1 100 ? 5.844 -3.984 -7.616 1.00 94.25 100 ILE A O 1
ATOM 786 N N . ARG A 1 101 ? 6.740 -3.123 -5.752 1.00 96.19 101 ARG A N 1
ATOM 787 C CA . ARG A 1 101 ? 5.535 -3.242 -4.925 1.00 96.19 101 ARG A CA 1
ATOM 788 C C . ARG A 1 101 ? 4.882 -1.874 -4.775 1.00 96.19 101 ARG A C 1
ATOM 790 O O . ARG A 1 101 ? 5.125 -1.161 -3.793 1.00 96.19 101 ARG A O 1
ATOM 797 N N . TYR A 1 102 ? 4.119 -1.513 -5.801 1.00 96.81 102 TYR A N 1
ATOM 798 C CA . TYR A 1 102 ? 3.388 -0.255 -5.861 1.00 96.81 102 TYR A CA 1
ATOM 799 C C . TYR A 1 102 ? 2.144 -0.297 -4.988 1.00 96.81 102 TYR A C 1
ATOM 801 O O . TYR A 1 102 ? 1.946 0.597 -4.165 1.00 96.81 102 TYR A O 1
ATOM 809 N N . ASP A 1 103 ? 1.365 -1.366 -5.079 1.00 97.75 103 ASP A N 1
ATOM 810 C CA . ASP A 1 103 ? 0.155 -1.521 -4.292 1.00 97.75 103 ASP A CA 1
ATOM 811 C C . ASP A 1 103 ? 0.510 -2.013 -2.897 1.00 97.75 103 ASP A C 1
ATOM 813 O O . ASP A 1 103 ? 1.253 -2.983 -2.700 1.00 97.75 103 ASP A O 1
ATOM 817 N N . ARG A 1 104 ? 0.004 -1.301 -1.894 1.00 98.31 104 ARG A N 1
ATOM 818 C CA . ARG A 1 104 ? 0.282 -1.605 -0.490 1.00 98.31 104 ARG A CA 1
ATOM 819 C C . ARG A 1 104 ? -0.994 -1.543 0.327 1.00 98.31 104 ARG A C 1
ATOM 821 O O . ARG A 1 104 ? -1.957 -0.878 -0.039 1.00 98.31 104 ARG A O 1
ATOM 828 N N . PHE A 1 105 ? -0.961 -2.232 1.461 1.00 98.25 105 PHE A N 1
ATOM 829 C CA . PHE A 1 105 ? -1.977 -2.171 2.504 1.00 98.25 105 PHE A CA 1
ATOM 830 C C . PHE A 1 105 ? -1.282 -1.735 3.792 1.00 98.25 105 PHE A C 1
ATOM 832 O O . PHE A 1 105 ? -0.542 -2.510 4.401 1.00 98.25 105 PHE A O 1
ATOM 839 N N . TRP A 1 106 ? -1.493 -0.487 4.198 1.00 98.56 106 TRP A N 1
ATOM 840 C CA . TRP A 1 106 ? -1.032 0.035 5.479 1.00 98.56 106 TRP A CA 1
ATOM 841 C C . TRP A 1 106 ? -2.164 -0.032 6.487 1.00 98.56 106 TRP A C 1
ATOM 843 O O . TRP A 1 106 ? -3.266 0.460 6.247 1.00 98.56 106 TRP A O 1
ATOM 853 N N . VAL A 1 107 ? -1.887 -0.661 7.621 1.00 98.50 107 VAL A N 1
ATOM 854 C CA . VAL A 1 107 ? -2.908 -1.017 8.598 1.00 98.50 107 VAL A CA 1
ATOM 855 C C . VAL A 1 107 ? -2.538 -0.455 9.955 1.00 98.50 107 VAL A C 1
ATOM 857 O O . VAL A 1 107 ? -1.419 -0.643 10.427 1.00 98.50 107 VAL A O 1
ATOM 860 N N . LYS A 1 108 ? -3.500 0.208 10.588 1.00 98.19 108 LYS A N 1
ATOM 861 C CA . LYS A 1 108 ? -3.483 0.547 12.009 1.00 98.19 108 LYS A CA 1
ATOM 862 C C . LYS A 1 108 ? -4.574 -0.278 12.665 1.00 98.19 108 LYS A C 1
ATOM 864 O O . LYS A 1 108 ? -5.708 -0.228 12.205 1.00 98.19 108 LYS A O 1
ATOM 869 N N . SER A 1 109 ? -4.249 -1.057 13.687 1.00 95.44 109 SER A N 1
ATOM 870 C CA . SER A 1 109 ? -5.228 -1.965 14.282 1.00 95.44 109 SER A CA 1
ATOM 871 C C . SER A 1 109 ? -5.105 -2.014 15.795 1.00 95.44 109 SER A C 1
ATOM 873 O O . SER A 1 109 ? -4.027 -2.274 16.326 1.00 95.44 109 SER A O 1
ATOM 875 N N . ALA A 1 110 ? -6.221 -1.770 16.474 1.00 95.94 110 ALA A N 1
ATOM 876 C CA . ALA A 1 110 ? -6.373 -1.891 17.918 1.00 95.94 110 ALA A CA 1
ATOM 877 C C . ALA A 1 110 ? -7.271 -3.079 18.297 1.00 95.94 110 ALA A C 1
ATOM 879 O O . ALA A 1 110 ? -7.043 -3.710 19.326 1.00 95.94 110 ALA A O 1
ATOM 880 N N . ASN A 1 111 ? -8.274 -3.387 17.469 1.00 96.69 111 ASN A N 1
ATOM 881 C CA . ASN A 1 111 ? -9.289 -4.405 17.739 1.00 96.69 111 ASN A CA 1
ATOM 882 C C . ASN A 1 111 ? -9.273 -5.575 16.744 1.00 96.69 111 ASN A C 1
ATOM 884 O O . ASN A 1 111 ? -9.938 -6.583 16.981 1.00 96.69 111 ASN A O 1
ATOM 888 N N . TYR A 1 112 ? -8.527 -5.455 15.644 1.00 96.25 112 TYR A N 1
ATOM 889 C CA . TYR A 1 112 ? -8.425 -6.483 14.609 1.00 96.25 112 TYR A CA 1
ATOM 890 C C . TYR A 1 112 ? -7.008 -7.061 14.520 1.00 96.25 112 TYR A C 1
ATOM 892 O O . TYR A 1 112 ? -6.026 -6.459 14.962 1.00 96.25 112 TYR A O 1
ATOM 900 N N . THR A 1 113 ? -6.878 -8.233 13.911 1.00 96.38 113 THR A N 1
ATOM 901 C CA . THR A 1 113 ? -5.581 -8.833 13.590 1.00 96.38 113 THR A CA 1
ATOM 902 C C . THR A 1 113 ? -5.504 -9.135 12.103 1.00 96.38 113 THR A C 1
ATOM 904 O O . THR A 1 113 ? -6.496 -9.485 11.464 1.00 96.38 113 THR A O 1
ATOM 907 N N . LEU A 1 114 ? -4.308 -8.982 11.539 1.00 97.75 114 LEU A N 1
ATOM 908 C CA . LEU A 1 114 ? -4.037 -9.441 10.185 1.00 97.75 114 LEU A CA 1
ATOM 909 C C . LEU A 1 114 ? -4.039 -10.970 10.173 1.00 97.75 114 LEU A C 1
ATOM 911 O O . LEU A 1 114 ? -3.305 -11.587 10.943 1.00 97.75 114 LEU A O 1
ATOM 915 N N . ALA A 1 115 ? -4.857 -11.564 9.306 1.00 97.75 115 ALA A N 1
ATOM 916 C CA . ALA A 1 115 ? -4.985 -13.016 9.206 1.00 97.75 115 ALA A CA 1
ATOM 917 C C . ALA A 1 115 ? -4.273 -13.583 7.970 1.00 97.75 115 ALA A C 1
ATOM 919 O O . ALA A 1 115 ? -3.555 -14.574 8.077 1.00 97.75 115 ALA A O 1
ATOM 920 N N . ALA A 1 116 ? -4.465 -12.962 6.803 1.00 97.62 116 ALA A N 1
ATOM 921 C CA . ALA A 1 116 ? -3.898 -13.419 5.541 1.00 97.62 116 ALA A CA 1
ATOM 922 C C . ALA A 1 116 ? -3.800 -12.275 4.522 1.00 97.62 116 ALA A C 1
ATOM 924 O O . ALA A 1 116 ? -4.534 -11.290 4.600 1.00 97.62 116 ALA A O 1
ATOM 925 N N . ILE A 1 117 ? -2.875 -12.436 3.577 1.00 97.12 117 ILE A N 1
ATOM 926 C CA . ILE A 1 117 ? -2.736 -11.626 2.368 1.00 97.12 117 ILE A CA 1
ATOM 927 C C . ILE A 1 117 ? -2.194 -12.533 1.262 1.00 97.12 117 ILE A C 1
ATOM 929 O O . ILE A 1 117 ? -1.336 -13.395 1.513 1.00 97.12 117 ILE A O 1
ATOM 933 N N . GLU A 1 118 ? -2.730 -12.361 0.061 1.00 95.06 118 GLU A N 1
ATOM 934 C CA . GLU A 1 118 ? -2.371 -13.129 -1.125 1.00 95.06 118 GLU A CA 1
ATOM 935 C C . GLU A 1 118 ? -2.343 -12.226 -2.357 1.00 95.06 118 GLU A C 1
ATOM 937 O O . GLU A 1 118 ? -3.077 -11.239 -2.434 1.00 95.06 118 GLU A O 1
ATOM 942 N N . MET A 1 119 ? -1.460 -12.556 -3.300 1.00 92.62 119 MET A N 1
ATOM 943 C CA . MET A 1 119 ? -1.476 -11.973 -4.636 1.00 92.62 119 MET A CA 1
ATOM 944 C C . MET A 1 119 ? -2.535 -12.699 -5.459 1.00 92.62 119 MET A C 1
ATOM 946 O O . MET A 1 119 ? -2.573 -13.929 -5.455 1.00 92.62 119 MET A O 1
ATOM 950 N N . LEU A 1 120 ? -3.356 -11.944 -6.180 1.00 89.62 120 LEU A N 1
ATOM 951 C CA . LEU A 1 120 ? -4.302 -12.501 -7.136 1.00 89.62 120 LEU A CA 1
ATOM 952 C C . LEU A 1 120 ? -3.749 -12.275 -8.542 1.00 89.62 120 LEU A C 1
ATOM 954 O O . LEU A 1 120 ? -3.516 -11.137 -8.936 1.00 89.62 120 LEU A O 1
ATOM 958 N N . ASP A 1 121 ? -3.534 -13.362 -9.281 1.00 77.94 121 ASP A N 1
ATOM 959 C CA . ASP A 1 121 ? -2.991 -13.318 -10.647 1.00 77.94 121 ASP A CA 1
ATOM 960 C C . ASP A 1 121 ? -4.091 -13.094 -11.715 1.00 77.94 121 ASP A C 1
ATOM 962 O O . ASP A 1 121 ? -3.792 -12.929 -12.892 1.00 77.94 121 ASP A O 1
ATOM 966 N N . GLU A 1 122 ? -5.369 -13.068 -11.318 1.00 74.00 122 GLU A N 1
ATOM 967 C CA . GLU A 1 122 ? -6.529 -12.886 -12.199 1.00 74.00 122 GLU A CA 1
ATOM 968 C C . GLU A 1 122 ? -7.501 -11.849 -11.605 1.00 74.00 122 GLU A C 1
ATOM 970 O O . GLU A 1 122 ? -7.635 -11.774 -10.377 1.00 74.00 122 GLU A O 1
ATOM 975 N N . PRO A 1 123 ? -8.233 -11.079 -12.437 1.00 66.50 123 PRO A N 1
ATOM 976 C CA . PRO A 1 123 ? -9.288 -10.195 -11.954 1.00 66.50 123 PRO A CA 1
ATOM 977 C C . PRO A 1 123 ? -10.350 -10.961 -11.158 1.00 66.50 123 PRO A C 1
ATOM 979 O O . PRO A 1 123 ? -10.805 -12.027 -11.575 1.00 66.50 123 PRO A O 1
ATOM 982 N N . ILE A 1 124 ? -10.796 -10.373 -10.044 1.00 69.31 124 ILE A N 1
ATOM 983 C CA . ILE A 1 124 ? -11.868 -10.935 -9.203 1.00 69.31 124 ILE A CA 1
ATOM 984 C C . ILE A 1 124 ? -13.187 -11.029 -9.991 1.00 69.31 124 ILE A C 1
ATOM 986 O O . ILE A 1 124 ? -13.961 -11.963 -9.789 1.00 69.31 124 ILE A O 1
ATOM 990 N N . ASP A 1 125 ? -13.414 -10.099 -10.923 1.00 69.38 125 ASP A N 1
ATOM 991 C CA . ASP A 1 125 ? -14.514 -10.150 -11.881 1.00 69.38 125 ASP A CA 1
ATOM 992 C C . ASP A 1 125 ? -13.999 -9.888 -13.302 1.00 69.38 125 ASP A C 1
ATOM 994 O O . ASP A 1 125 ? -13.492 -8.809 -13.618 1.00 69.38 125 ASP A O 1
ATOM 998 N N . LYS A 1 126 ? -14.136 -10.899 -14.165 1.00 56.78 126 LYS A N 1
ATOM 999 C CA . LYS A 1 126 ? -13.730 -10.843 -15.576 1.00 56.78 126 LYS A CA 1
ATOM 1000 C C . LYS A 1 126 ? -14.702 -10.041 -16.447 1.00 56.78 126 LYS A C 1
ATOM 1002 O O . LYS A 1 126 ? -14.414 -9.841 -17.616 1.00 56.78 126 LYS A O 1
ATOM 1007 N N . GLN A 1 127 ? -15.850 -9.611 -15.916 1.00 56.75 127 GLN A N 1
ATOM 1008 C CA . GLN A 1 127 ? -16.839 -8.813 -16.652 1.00 56.75 127 GLN A CA 1
ATOM 1009 C C . GLN A 1 127 ? -16.564 -7.303 -16.608 1.00 56.75 127 GLN A C 1
ATOM 1011 O O . GLN A 1 127 ? -17.249 -6.544 -17.291 1.00 56.75 127 GLN A O 1
ATOM 1016 N N . LEU A 1 128 ? -15.589 -6.858 -15.809 1.00 49.22 128 LEU A N 1
ATOM 1017 C CA . LEU A 1 128 ? -15.250 -5.441 -15.634 1.00 49.22 128 LEU A CA 1
ATOM 1018 C C . LEU A 1 128 ? -14.089 -4.958 -16.526 1.00 49.22 128 LEU A C 1
ATOM 1020 O O . LEU A 1 128 ? -13.675 -3.808 -16.381 1.00 49.22 128 LEU A O 1
ATOM 1024 N N . TRP A 1 129 ? -13.590 -5.804 -17.437 1.00 45.34 129 TRP A N 1
ATOM 1025 C CA . TRP A 1 129 ? -12.446 -5.525 -18.314 1.00 45.34 129 TRP A CA 1
ATOM 1026 C C . TRP A 1 129 ? -12.709 -5.969 -19.752 1.00 45.34 129 TRP A C 1
ATOM 1028 O O . TRP A 1 129 ? -13.022 -7.164 -19.951 1.00 45.34 129 TRP A O 1
#

Sequence (129 aa):
PPGLPPLVFATSHLESLDRAKVRREQMREGFGRLGTAHDVVWCGDTNINEGTDGPTSLPSGWQDAWTALRPQEGGYTFDVERNEMMPLFDGWAVQNKARIRYDRFWVKSANYTLAAIEMLDEPIDKQLW

pLDDT: mean 91.6, std 10.46, range [45.34, 98.62]

Secondary structure (DSSP, 8-state):
-PPPPP-EEEE--PPPSS-HHHHHHHHHHHHHHHTT-SSEEEEEE----HHHH----PPTTEEEHHHHH-TTS---SEETTT-TTHHHH-HHHHHTT-EE--EEEEEE-SS---------SS-S-GGG-

InterPro domains:
  IPR036691 Endonuclease/exonuclease/phosphatase superfamily [G3DSA:3.60.10.10] (3-128)
  IPR036691 Endonuclease/exonuclease/phosphatase superfamily [SSF5621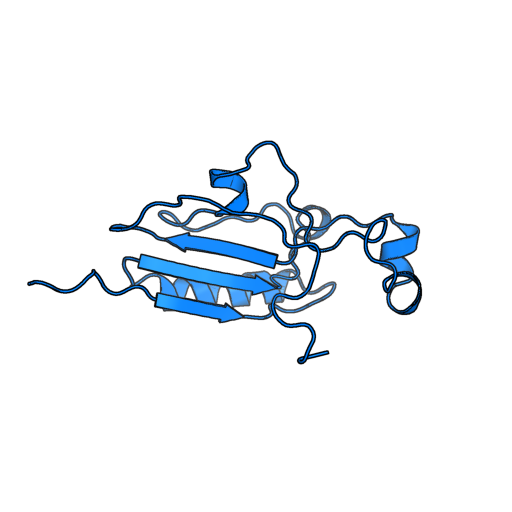9] (6-111)
  IPR051547 Tyrosyl-DNA phosphodiesterase 2-like [PTHR15822] (3-120)

Radius of gyration: 16.22 Å; chains: 1; bounding box: 40×28×46 Å